Protein AF-T1A020-F1 (afdb_monomer_lite)

pLDDT: mean 88.23, std 11.0, range [55.47, 98.38]

Foldseek 3Di:
DPDPVVVVVLVVVVVVCVVVVHDDLVQLDDDDPCPPVPADPVSLCVPCVNVVNNVRSVVSVVVVVVVVVVD

Structure (mmCIF, N/CA/C/O backbone):
data_AF-T1A020-F1
#
_entry.id   AF-T1A020-F1
#
loop_
_atom_site.group_PDB
_atom_site.id
_atom_site.type_symbol
_atom_site.label_atom_id
_atom_site.label_alt_id
_atom_site.label_comp_id
_atom_site.label_asym_id
_atom_site.label_entity_id
_atom_site.label_seq_id
_atom_site.pdbx_PDB_ins_code
_atom_site.Cartn_x
_atom_site.Cartn_y
_atom_site.Cartn_z
_atom_site.occupancy
_atom_site.B_iso_or_equiv
_atom_site.auth_seq_id
_atom_site.auth_comp_id
_atom_site.auth_asym_id
_atom_site.auth_atom_id
_atom_site.pdbx_PDB_model_num
ATOM 1 N N . ASN A 1 1 ? 9.463 -2.284 -5.433 1.00 55.47 1 ASN A N 1
ATOM 2 C CA . ASN A 1 1 ? 10.819 -2.074 -4.863 1.00 55.47 1 ASN A CA 1
ATOM 3 C C . ASN A 1 1 ? 11.312 -3.348 -4.154 1.00 55.47 1 ASN A C 1
ATOM 5 O O . ASN A 1 1 ? 11.729 -3.270 -3.012 1.00 55.47 1 ASN A O 1
ATOM 9 N N . ALA A 1 2 ? 11.311 -4.510 -4.821 1.00 57.28 2 ALA A N 1
ATOM 10 C CA . ALA A 1 2 ? 11.469 -5.866 -4.255 1.00 57.28 2 ALA A CA 1
ATOM 11 C C . ALA A 1 2 ? 12.820 -6.226 -3.570 1.00 57.28 2 ALA A C 1
ATOM 13 O O . ALA A 1 2 ? 13.173 -7.397 -3.474 1.00 57.28 2 ALA A O 1
ATOM 14 N N . ALA A 1 3 ? 13.603 -5.247 -3.113 1.00 64.44 3 ALA A N 1
ATOM 15 C CA . ALA A 1 3 ? 14.817 -5.498 -2.348 1.00 64.44 3 ALA A CA 1
ATOM 16 C C . ALA A 1 3 ? 14.461 -6.004 -0.936 1.00 64.44 3 ALA A C 1
ATOM 18 O O . ALA A 1 3 ? 13.471 -5.535 -0.372 1.00 64.44 3 ALA A O 1
ATOM 19 N N . PRO A 1 4 ? 15.298 -6.846 -0.303 1.00 68.50 4 PRO A N 1
ATOM 20 C CA . PRO A 1 4 ? 15.071 -7.326 1.067 1.00 68.50 4 PRO A CA 1
ATOM 21 C C . PRO A 1 4 ? 14.789 -6.201 2.078 1.00 68.50 4 PRO A C 1
ATOM 23 O O . PRO A 1 4 ? 13.891 -6.298 2.908 1.00 68.50 4 PRO A O 1
ATOM 26 N N . ARG A 1 5 ? 15.470 -5.054 1.941 1.00 72.25 5 ARG A N 1
ATOM 27 C CA . ARG A 1 5 ? 15.228 -3.867 2.782 1.00 72.25 5 ARG A CA 1
ATOM 28 C C . ARG A 1 5 ? 13.805 -3.304 2.687 1.00 72.25 5 ARG A C 1
ATOM 30 O O . ARG A 1 5 ? 13.342 -2.683 3.634 1.00 72.25 5 ARG A O 1
ATOM 37 N N . ALA A 1 6 ? 13.124 -3.478 1.556 1.00 73.88 6 ALA A N 1
ATOM 38 C CA . ALA A 1 6 ? 11.758 -2.994 1.387 1.00 73.88 6 ALA A CA 1
ATOM 39 C C . ALA A 1 6 ? 10.752 -3.849 2.162 1.00 73.88 6 ALA A C 1
ATOM 41 O O . ALA A 1 6 ? 9.764 -3.309 2.642 1.00 73.88 6 ALA A O 1
ATOM 42 N N . GLN A 1 7 ? 11.032 -5.144 2.349 1.00 77.56 7 GLN A N 1
ATOM 43 C CA . GLN A 1 7 ? 10.227 -6.008 3.217 1.00 77.56 7 GLN A CA 1
ATOM 44 C C . GLN A 1 7 ? 10.345 -5.564 4.679 1.00 77.56 7 GLN A C 1
ATOM 46 O O . GLN A 1 7 ? 9.338 -5.442 5.369 1.00 77.56 7 GLN A O 1
ATOM 51 N N . HIS A 1 8 ? 11.560 -5.237 5.135 1.00 84.31 8 HIS A N 1
ATOM 52 C CA . HIS A 1 8 ? 11.762 -4.689 6.479 1.00 84.31 8 HIS A CA 1
ATOM 53 C C . HIS A 1 8 ? 11.073 -3.328 6.663 1.00 84.31 8 HIS A C 1
ATOM 55 O O . HIS A 1 8 ? 10.488 -3.077 7.713 1.00 84.31 8 HIS A O 1
ATOM 61 N N . ALA A 1 9 ? 11.106 -2.466 5.641 1.00 87.75 9 ALA A N 1
ATOM 62 C CA . ALA A 1 9 ? 10.424 -1.174 5.676 1.00 87.75 9 ALA A CA 1
ATOM 63 C C . ALA A 1 9 ? 8.893 -1.319 5.751 1.00 87.75 9 ALA A C 1
ATOM 65 O O . ALA A 1 9 ? 8.261 -0.633 6.549 1.00 87.75 9 ALA A O 1
ATOM 66 N N . ASP A 1 10 ? 8.307 -2.227 4.964 1.00 90.81 10 ASP A N 1
ATOM 67 C CA . ASP A 1 10 ? 6.866 -2.508 4.996 1.00 90.81 10 ASP A CA 1
ATOM 68 C C . ASP A 1 10 ? 6.430 -3.072 6.356 1.00 90.81 10 ASP A C 1
ATOM 70 O O . ASP A 1 10 ? 5.489 -2.567 6.966 1.00 90.81 10 ASP A O 1
ATOM 74 N N . ALA A 1 11 ? 7.165 -4.053 6.890 1.00 92.25 11 ALA A N 1
ATOM 75 C CA . ALA A 1 11 ? 6.875 -4.637 8.198 1.00 92.25 11 ALA A CA 1
ATOM 76 C C . ALA A 1 11 ? 6.913 -3.590 9.327 1.00 92.25 11 ALA A C 1
ATOM 78 O O . ALA A 1 11 ? 5.994 -3.531 10.143 1.00 92.25 11 ALA A O 1
ATOM 79 N N . ALA A 1 12 ? 7.934 -2.725 9.345 1.00 94.38 12 ALA A N 1
ATOM 80 C CA . ALA A 1 12 ? 8.049 -1.655 10.336 1.00 94.38 12 ALA A CA 1
ATOM 81 C C . ALA A 1 12 ? 6.921 -0.613 10.210 1.00 94.38 12 ALA A C 1
ATOM 83 O O . ALA A 1 12 ? 6.380 -0.151 11.219 1.00 94.38 12 ALA A O 1
ATOM 84 N N . LEU A 1 13 ? 6.532 -0.260 8.980 1.00 94.75 13 LEU A N 1
ATOM 85 C CA . LEU A 1 13 ? 5.422 0.658 8.730 1.00 94.75 13 LEU A CA 1
ATOM 86 C C . LEU A 1 13 ? 4.093 0.072 9.218 1.00 94.75 13 LEU A C 1
ATOM 88 O O . LEU A 1 13 ? 3.346 0.748 9.921 1.00 94.75 13 LEU A O 1
ATOM 92 N N . ARG A 1 14 ? 3.813 -1.193 8.893 1.00 95.81 14 ARG A N 1
ATOM 93 C CA . ARG A 1 14 ? 2.600 -1.896 9.333 1.00 95.81 14 ARG A CA 1
ATOM 94 C C . ARG A 1 14 ? 2.506 -1.959 10.852 1.00 95.81 14 ARG A C 1
ATOM 96 O O . ARG A 1 14 ? 1.435 -1.718 11.400 1.00 95.81 14 ARG A O 1
ATOM 103 N N . GLU A 1 15 ? 3.618 -2.230 11.526 1.00 97.19 15 GLU A N 1
ATOM 104 C CA . GLU A 1 15 ? 3.662 -2.248 12.989 1.00 97.19 15 GLU A CA 1
ATOM 105 C C . GLU A 1 15 ? 3.383 -0.866 13.592 1.00 97.19 15 GLU A C 1
ATOM 107 O O . GLU A 1 15 ? 2.574 -0.729 14.512 1.00 97.19 15 GLU A O 1
ATOM 112 N N . THR A 1 16 ? 3.977 0.181 13.016 1.00 96.94 16 THR A N 1
ATOM 113 C CA . THR A 1 16 ? 3.722 1.570 13.427 1.00 96.94 16 THR A CA 1
ATOM 114 C C . THR A 1 16 ? 2.243 1.926 13.269 1.00 96.94 16 THR A 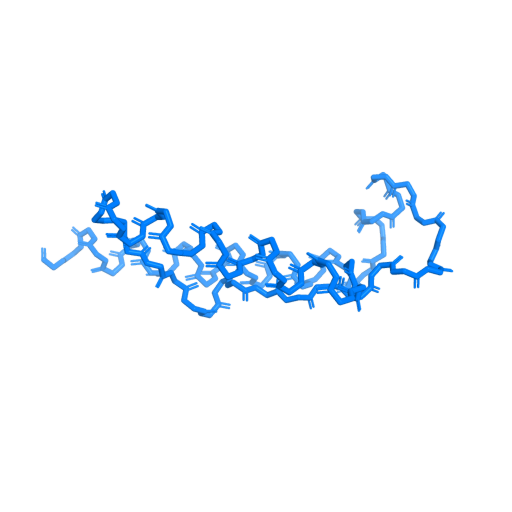C 1
ATOM 116 O O . THR A 1 16 ? 1.620 2.446 14.193 1.00 96.94 16 THR A O 1
ATOM 119 N N . LEU A 1 17 ? 1.646 1.594 12.122 1.00 96.88 17 LEU A N 1
ATOM 120 C CA . LEU A 1 17 ? 0.235 1.856 11.842 1.00 96.88 17 LEU A CA 1
ATOM 121 C C . LEU A 1 17 ? -0.693 1.092 12.798 1.00 96.88 17 LEU A C 1
ATOM 123 O O . LEU A 1 17 ? -1.648 1.675 13.309 1.00 96.88 17 LEU A O 1
ATOM 127 N N . ARG A 1 18 ? -0.390 -0.175 13.107 1.00 95.81 18 ARG A N 1
ATOM 128 C CA . ARG A 1 18 ? -1.127 -0.963 14.112 1.00 95.81 18 ARG A CA 1
ATOM 129 C C . ARG A 1 18 ? -1.024 -0.354 15.505 1.00 95.81 18 ARG A C 1
ATOM 131 O O . ARG A 1 18 ? -2.035 -0.252 16.193 1.00 95.81 18 ARG A O 1
ATOM 138 N N . THR A 1 19 ? 0.163 0.114 15.891 1.00 97.50 19 THR A N 1
ATOM 139 C CA . THR A 1 19 ? 0.378 0.830 17.160 1.00 97.50 19 THR A CA 1
ATOM 140 C C . THR A 1 19 ? -0.485 2.093 17.236 1.00 97.50 19 THR A C 1
ATOM 142 O O . THR A 1 19 ? -1.050 2.405 18.281 1.00 97.50 19 THR A O 1
ATOM 145 N N . MET A 1 20 ? -0.664 2.789 16.109 1.00 97.06 20 MET A N 1
ATOM 146 C CA . MET A 1 20 ? -1.551 3.951 15.979 1.00 97.06 20 MET A CA 1
ATOM 147 C C . MET A 1 20 ? -3.038 3.586 15.811 1.00 97.06 20 MET A C 1
ATOM 149 O O . MET A 1 20 ? -3.849 4.462 15.521 1.00 97.06 20 MET A O 1
ATOM 153 N N . SER A 1 21 ? -3.412 2.314 16.000 1.00 95.19 21 SER A N 1
ATOM 154 C CA . SER A 1 21 ? -4.782 1.803 15.833 1.00 95.19 21 SER A CA 1
ATOM 155 C C . SER A 1 21 ? -5.367 2.011 14.429 1.00 95.19 21 SER A C 1
ATOM 157 O O . SER A 1 21 ? -6.582 2.105 14.261 1.00 95.19 21 SER A O 1
ATOM 159 N N . ALA A 1 22 ? -4.519 2.077 13.400 1.00 95.31 22 ALA A N 1
ATOM 160 C CA . ALA A 1 22 ? -4.978 2.133 12.020 1.00 95.31 22 ALA A CA 1
ATOM 161 C C . ALA A 1 22 ? -5.542 0.777 11.565 1.00 95.31 22 ALA A C 1
ATOM 163 O O . ALA A 1 22 ? -5.021 -0.288 11.906 1.00 95.31 22 ALA A O 1
ATOM 164 N N . VAL A 1 23 ? -6.567 0.822 10.713 1.00 94.50 23 VAL A N 1
ATOM 165 C CA . VAL A 1 23 ? -7.079 -0.356 10.004 1.00 94.50 23 VAL A CA 1
ATOM 166 C C . VAL A 1 23 ? -6.275 -0.537 8.720 1.00 94.50 23 VAL A C 1
ATOM 168 O O . VAL A 1 23 ? -6.357 0.281 7.805 1.00 94.50 23 VAL A O 1
ATOM 171 N N . ILE A 1 24 ? -5.493 -1.614 8.643 1.00 95.81 24 ILE A N 1
ATOM 172 C CA . ILE A 1 24 ? -4.734 -1.946 7.433 1.00 95.81 24 ILE A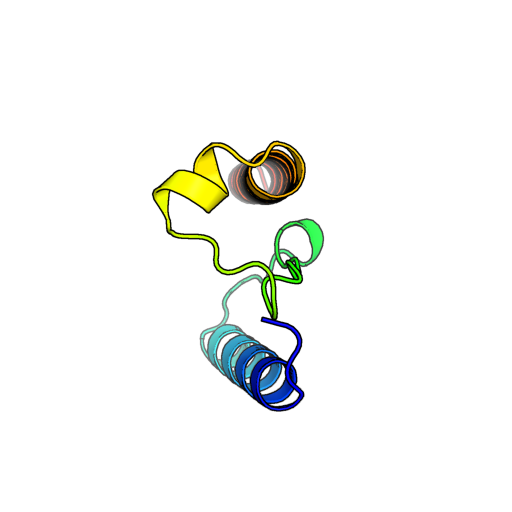 CA 1
ATOM 173 C C . I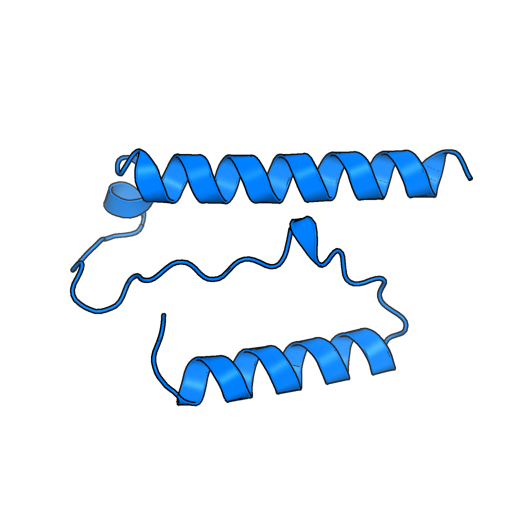LE A 1 24 ? -5.628 -2.721 6.463 1.00 95.81 24 ILE A C 1
ATOM 175 O O . ILE A 1 24 ? -6.128 -3.798 6.783 1.00 95.81 24 ILE A O 1
ATOM 179 N N . VAL A 1 25 ? -5.795 -2.188 5.252 1.00 97.00 25 VAL A N 1
ATOM 180 C CA . VAL A 1 25 ? -6.525 -2.851 4.165 1.00 97.00 25 VAL A CA 1
ATOM 181 C C . VAL A 1 25 ? -5.551 -3.722 3.376 1.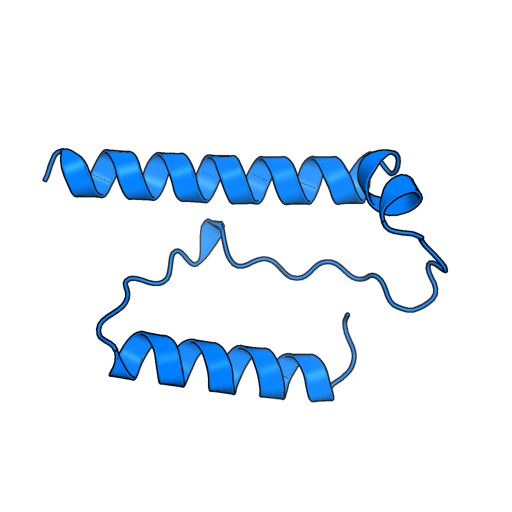00 97.00 25 VAL A C 1
ATOM 183 O O . VAL A 1 25 ? -4.874 -3.250 2.463 1.00 97.00 25 VAL A O 1
ATOM 186 N N . GLU A 1 26 ? -5.467 -5.005 3.731 1.00 95.94 26 GLU A N 1
ATOM 187 C CA . GLU A 1 26 ? -4.495 -5.930 3.125 1.00 95.94 26 GLU A CA 1
ATOM 188 C C . GLU A 1 26 ? -4.658 -6.057 1.604 1.00 95.94 26 GLU A C 1
ATOM 190 O O . GLU A 1 26 ? -3.665 -6.062 0.883 1.00 95.94 26 GLU A O 1
ATOM 195 N N . ALA A 1 27 ? -5.897 -6.052 1.097 1.00 95.88 27 ALA A N 1
ATOM 196 C CA . ALA A 1 27 ? -6.175 -6.102 -0.342 1.00 95.88 27 ALA A CA 1
ATOM 197 C C . ALA A 1 27 ? -5.581 -4.906 -1.114 1.00 95.88 27 ALA A C 1
ATOM 199 O O . ALA A 1 27 ? -5.137 -5.058 -2.246 1.00 95.88 27 ALA A O 1
ATOM 200 N N . ALA A 1 28 ? -5.502 -3.733 -0.478 1.00 96.94 28 ALA A N 1
ATOM 201 C CA . ALA A 1 28 ? -4.913 -2.529 -1.061 1.00 96.94 28 ALA A CA 1
ATOM 202 C C . ALA A 1 28 ? -3.393 -2.412 -0.820 1.00 96.94 28 ALA A C 1
ATOM 204 O O . ALA A 1 28 ? -2.747 -1.509 -1.351 1.00 96.94 28 ALA A O 1
ATOM 205 N N . SER A 1 29 ? -2.801 -3.305 -0.020 1.00 95.69 29 SER A N 1
ATOM 206 C CA . SER A 1 29 ? -1.395 -3.242 0.397 1.00 95.69 29 SER A CA 1
ATOM 207 C C . SER A 1 29 ? -0.517 -4.121 -0.498 1.00 95.69 29 SER A C 1
ATOM 209 O O . SER A 1 29 ? -0.078 -5.203 -0.110 1.00 95.69 29 SER A O 1
ATOM 211 N N . ILE A 1 30 ? -0.288 -3.664 -1.729 1.00 93.56 30 ILE A N 1
ATOM 212 C CA . ILE A 1 30 ? 0.362 -4.453 -2.786 1.00 93.56 30 ILE A CA 1
ATOM 213 C C . ILE A 1 30 ? 1.870 -4.194 -2.914 1.00 93.56 30 ILE A C 1
ATOM 215 O O . ILE A 1 30 ? 2.370 -3.109 -2.620 1.00 93.56 30 ILE A O 1
ATOM 219 N N . SER A 1 31 ? 2.599 -5.176 -3.455 1.00 90.88 31 SER A N 1
ATOM 220 C CA . SER A 1 31 ? 3.997 -5.007 -3.866 1.00 90.88 31 SER A CA 1
ATOM 221 C C . SER A 1 31 ? 4.105 -4.890 -5.383 1.00 90.88 31 SER A C 1
ATOM 223 O O . SER A 1 31 ? 3.697 -5.794 -6.110 1.00 90.88 31 SER A O 1
ATOM 225 N N . ILE A 1 32 ? 4.695 -3.794 -5.867 1.00 88.31 32 ILE A N 1
ATOM 226 C CA . ILE A 1 32 ? 4.980 -3.597 -7.294 1.00 88.31 32 ILE A CA 1
ATOM 227 C C . ILE A 1 32 ? 6.492 -3.772 -7.536 1.00 88.31 32 ILE A C 1
ATOM 229 O O . ILE A 1 32 ? 7.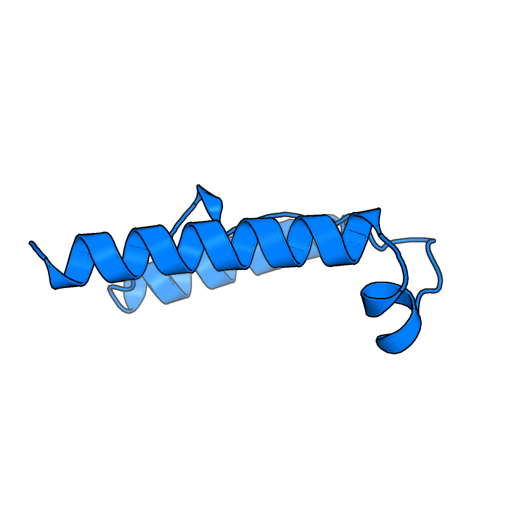311 -3.020 -6.979 1.00 88.31 32 ILE A O 1
ATOM 233 N N . PRO A 1 33 ? 6.922 -4.752 -8.351 1.00 84.31 33 PRO A N 1
ATOM 234 C CA . PRO A 1 33 ? 8.333 -4.974 -8.646 1.00 84.31 33 PRO A CA 1
ATOM 235 C C . PRO A 1 33 ? 8.856 -3.925 -9.640 1.00 84.31 33 PRO A C 1
ATOM 237 O O . PRO A 1 33 ? 8.758 -4.079 -10.847 1.00 84.31 33 PRO A O 1
ATOM 240 N N . LEU A 1 34 ? 9.428 -2.840 -9.111 1.00 81.31 34 LEU A N 1
ATOM 241 C CA . LEU A 1 34 ? 9.997 -1.735 -9.906 1.00 81.31 34 LEU A CA 1
ATOM 242 C C . LEU A 1 34 ? 11.524 -1.813 -10.107 1.00 81.31 34 LEU A C 1
ATOM 244 O O . LEU A 1 34 ? 12.099 -0.997 -10.823 1.00 81.31 34 LEU A O 1
ATOM 248 N N . LEU A 1 35 ? 12.211 -2.749 -9.440 1.00 71.62 35 LEU A N 1
ATOM 249 C CA . LEU A 1 35 ? 13.672 -2.871 -9.543 1.00 71.62 35 LEU A CA 1
ATOM 250 C C . LEU A 1 35 ? 14.069 -3.304 -10.957 1.00 71.62 35 LEU A C 1
ATOM 252 O O . LEU A 1 35 ? 13.531 -4.276 -11.471 1.00 71.62 35 LEU A O 1
ATOM 256 N N . GLY A 1 36 ? 15.015 -2.582 -11.561 1.00 70.19 36 GLY A N 1
ATOM 257 C CA . GLY A 1 36 ? 15.497 -2.842 -12.922 1.00 70.19 36 GLY A CA 1
ATOM 258 C C . GLY A 1 36 ? 14.633 -2.249 -14.039 1.00 70.19 36 GLY A C 1
ATOM 259 O O . GLY A 1 36 ? 15.038 -2.310 -15.193 1.00 70.19 36 GLY A O 1
ATOM 260 N N . ALA A 1 37 ? 13.486 -1.638 -13.721 1.00 68.75 37 ALA A N 1
ATOM 261 C CA . ALA A 1 37 ? 12.574 -1.103 -14.731 1.00 68.75 37 ALA A CA 1
ATOM 262 C C . ALA A 1 37 ? 12.978 0.291 -15.264 1.00 68.75 37 ALA A C 1
ATOM 264 O O . ALA A 1 37 ? 12.445 0.710 -16.285 1.00 68.75 37 ALA A O 1
ATOM 265 N N . ASN A 1 38 ? 13.899 1.008 -14.593 1.00 73.94 38 ASN A N 1
ATOM 266 C CA . ASN A 1 38 ? 14.314 2.392 -14.916 1.00 73.94 38 ASN A CA 1
ATOM 267 C C . ASN A 1 38 ? 13.133 3.334 -15.231 1.00 73.94 38 ASN A C 1
ATOM 269 O O . ASN A 1 38 ? 13.232 4.223 -16.074 1.00 73.94 38 ASN A O 1
ATOM 273 N N . LEU A 1 39 ? 11.998 3.123 -14.561 1.00 80.00 39 LEU A N 1
ATOM 274 C CA . LEU A 1 39 ? 10.792 3.909 -14.780 1.00 80.00 39 LEU A CA 1
ATOM 275 C C . LEU A 1 39 ? 10.877 5.220 -14.003 1.00 80.00 39 LEU A C 1
ATOM 277 O O . LEU A 1 39 ? 11.206 5.232 -12.817 1.00 80.00 39 LEU A O 1
ATOM 281 N N . THR A 1 40 ? 10.544 6.311 -14.684 1.00 86.19 40 THR A N 1
ATOM 282 C CA . THR A 1 40 ? 10.200 7.586 -14.052 1.00 86.19 40 THR A CA 1
ATOM 283 C C . THR A 1 40 ? 8.762 7.534 -13.536 1.00 86.19 40 THR A C 1
ATOM 285 O O . THR A 1 40 ? 8.000 6.641 -13.910 1.00 86.19 40 THR A O 1
ATOM 288 N N . ASP A 1 41 ? 8.351 8.517 -12.738 1.00 81.81 41 ASP A N 1
ATOM 289 C CA . ASP A 1 41 ? 6.965 8.621 -12.258 1.00 81.81 41 ASP A CA 1
ATOM 290 C C . ASP A 1 41 ? 5.957 8.669 -13.422 1.00 81.81 41 ASP A C 1
ATOM 292 O O . ASP A 1 41 ? 4.935 7.982 -13.400 1.00 81.81 41 ASP A O 1
ATOM 296 N N . ALA A 1 42 ? 6.282 9.411 -14.488 1.00 84.56 42 ALA A N 1
ATOM 297 C CA . ALA A 1 42 ? 5.496 9.423 -15.723 1.00 84.56 42 ALA A CA 1
ATOM 298 C C . ALA A 1 42 ? 5.479 8.038 -16.395 1.00 84.56 42 ALA A C 1
ATOM 300 O O . ALA A 1 42 ? 4.417 7.534 -16.755 1.00 84.56 42 ALA A O 1
ATOM 301 N N . GLY A 1 43 ? 6.634 7.365 -16.459 1.00 85.06 43 GLY A N 1
ATOM 302 C CA . GLY A 1 43 ? 6.735 6.000 -16.976 1.00 85.06 43 GLY A CA 1
ATOM 303 C C . GLY A 1 43 ? 5.920 4.981 -16.170 1.00 85.06 43 GLY A C 1
ATOM 304 O O . GLY A 1 43 ? 5.377 4.038 -16.740 1.00 85.06 43 GLY A O 1
ATOM 305 N N . MET A 1 44 ? 5.767 5.175 -14.858 1.00 84.50 44 MET A N 1
ATOM 306 C CA . MET A 1 44 ? 4.889 4.349 -14.024 1.00 84.50 44 MET A CA 1
ATOM 307 C C . MET A 1 44 ? 3.404 4.576 -14.327 1.00 84.50 44 MET A C 1
ATOM 309 O O . MET A 1 44 ? 2.625 3.624 -14.288 1.00 84.50 44 MET A O 1
ATOM 313 N N . ALA A 1 45 ? 3.004 5.813 -14.628 1.00 86.94 45 ALA A N 1
ATOM 314 C CA . ALA A 1 45 ? 1.625 6.131 -14.994 1.00 86.94 45 ALA A CA 1
ATOM 315 C C . ALA A 1 45 ? 1.245 5.560 -16.373 1.00 86.94 45 ALA A C 1
ATOM 317 O O . ALA A 1 45 ? 0.121 5.090 -16.561 1.00 86.94 45 ALA A O 1
ATOM 318 N N . GLU A 1 46 ? 2.187 5.561 -17.315 1.00 88.25 46 GLU A N 1
ATOM 319 C CA . GLU A 1 46 ? 1.995 5.051 -18.677 1.00 88.25 46 GLU A CA 1
ATOM 320 C C . GLU A 1 46 ? 2.093 3.520 -18.763 1.00 88.25 46 GLU A C 1
ATOM 322 O O . GLU A 1 46 ? 1.411 2.894 -19.577 1.00 88.25 46 GLU A O 1
ATOM 327 N N . ALA A 1 47 ? 2.890 2.886 -17.898 1.00 89.62 47 ALA A N 1
ATOM 328 C CA . ALA A 1 47 ? 3.008 1.434 -17.849 1.00 89.62 47 ALA A CA 1
ATOM 329 C C . ALA A 1 47 ? 1.696 0.792 -17.368 1.00 89.62 47 ALA A C 1
ATOM 331 O O . ALA A 1 47 ? 1.395 0.786 -16.174 1.00 89.62 47 ALA A O 1
ATOM 332 N N . ALA A 1 48 ? 0.937 0.194 -18.292 1.00 89.38 48 ALA A N 1
ATOM 333 C CA . ALA A 1 48 ? -0.381 -0.395 -18.025 1.00 89.38 48 ALA A CA 1
ATOM 334 C C . ALA A 1 48 ? -0.393 -1.410 -16.865 1.00 89.38 48 ALA A C 1
ATOM 336 O O . ALA A 1 48 ? -1.368 -1.491 -16.120 1.00 89.38 48 ALA A O 1
ATOM 337 N N . SER A 1 49 ? 0.692 -2.166 -16.682 1.00 89.94 49 SER A N 1
ATOM 338 C CA . SER A 1 49 ? 0.835 -3.107 -15.566 1.00 89.94 49 SER A CA 1
ATOM 339 C C . SER A 1 49 ? 0.933 -2.399 -14.212 1.00 89.94 49 SER A C 1
ATOM 341 O O . SER A 1 49 ? 0.291 -2.815 -13.249 1.00 89.94 49 SER A O 1
ATOM 343 N N . VAL A 1 50 ? 1.702 -1.312 -14.134 1.00 91.50 50 VAL A N 1
ATOM 344 C CA . VAL A 1 50 ? 1.905 -0.534 -12.906 1.00 91.50 50 VAL A CA 1
ATOM 345 C C . VAL A 1 50 ? 0.669 0.305 -12.604 1.00 91.50 50 VAL A C 1
ATOM 347 O O . VAL A 1 50 ? 0.129 0.231 -11.501 1.00 91.50 50 VAL A O 1
ATOM 350 N N . SER A 1 51 ? 0.174 1.058 -13.585 1.00 93.25 51 SER A N 1
ATOM 351 C CA . SER A 1 51 ? -1.004 1.905 -13.411 1.00 93.25 51 SER A CA 1
ATOM 352 C C . SER A 1 51 ? -2.269 1.085 -13.144 1.00 93.25 51 SER A C 1
ATOM 354 O O . SER A 1 51 ? -3.078 1.475 -12.301 1.00 93.25 51 SER A O 1
ATOM 356 N 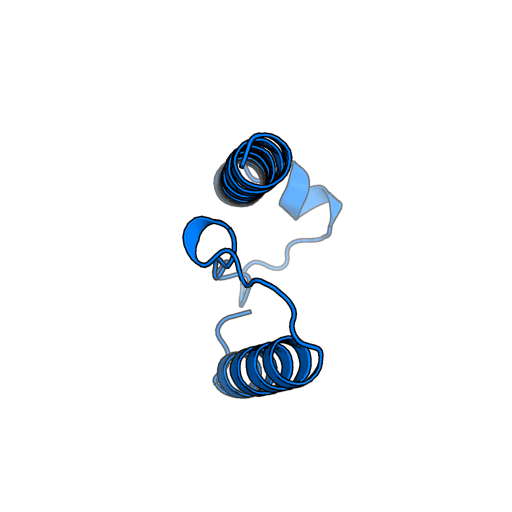N . GLY A 1 52 ? -2.414 -0.085 -13.773 1.00 94.88 52 GLY A N 1
ATOM 357 C CA . GLY A 1 52 ? -3.478 -1.043 -13.478 1.00 94.88 52 GLY A CA 1
ATOM 358 C C . GLY A 1 52 ? -3.423 -1.562 -12.039 1.00 94.88 52 GLY A C 1
ATOM 359 O O . GLY A 1 52 ? -4.439 -1.533 -11.344 1.00 94.88 52 GLY A O 1
ATOM 360 N N . ALA A 1 53 ? -2.239 -1.958 -11.558 1.00 95.06 53 ALA A N 1
ATOM 361 C CA . ALA A 1 53 ? -2.055 -2.418 -10.180 1.00 95.06 53 ALA A CA 1
ATOM 362 C C . ALA A 1 53 ? -2.390 -1.324 -9.149 1.00 95.06 53 ALA A C 1
ATOM 364 O O . ALA A 1 53 ? -3.111 -1.583 -8.187 1.00 95.06 53 ALA A O 1
ATOM 365 N N . ILE A 1 54 ? -1.940 -0.084 -9.381 1.00 94.44 54 ILE A N 1
ATOM 366 C CA . ILE A 1 54 ? -2.251 1.063 -8.512 1.00 94.44 54 ILE A CA 1
ATOM 367 C C . ILE A 1 54 ? -3.761 1.332 -8.488 1.00 94.44 54 ILE A C 1
ATOM 369 O O . ILE A 1 54 ? -4.341 1.499 -7.417 1.00 94.44 54 ILE A O 1
ATOM 373 N N . ARG A 1 55 ? -4.423 1.340 -9.653 1.00 96.62 55 ARG A N 1
ATOM 374 C CA . ARG A 1 55 ? -5.882 1.532 -9.735 1.00 96.62 55 ARG A CA 1
ATOM 375 C C . ARG A 1 55 ? -6.647 0.436 -8.995 1.00 96.62 55 ARG A C 1
ATOM 377 O O . ARG A 1 55 ? -7.620 0.753 -8.316 1.00 96.62 55 ARG A O 1
ATOM 384 N N . GLY A 1 56 ? -6.202 -0.817 -9.098 1.00 97.81 56 GLY A N 1
ATOM 385 C CA . GLY A 1 56 ? -6.768 -1.941 -8.348 1.00 97.81 56 GLY A CA 1
ATOM 386 C C . GLY A 1 56 ? -6.694 -1.717 -6.838 1.00 97.81 56 GLY A C 1
ATOM 387 O O . GLY A 1 56 ? -7.727 -1.717 -6.173 1.00 97.81 56 GLY A O 1
ATOM 388 N N . ALA A 1 57 ? -5.502 -1.402 -6.324 1.00 97.88 57 ALA A N 1
ATOM 389 C CA . ALA A 1 57 ? -5.294 -1.132 -4.902 1.00 97.88 57 ALA A CA 1
ATOM 390 C C . ALA A 1 57 ? -6.137 0.050 -4.386 1.00 97.88 57 ALA A C 1
ATOM 392 O O . ALA A 1 57 ? -6.723 -0.025 -3.308 1.00 97.88 57 ALA A O 1
ATOM 393 N N . LEU A 1 58 ? -6.257 1.129 -5.168 1.00 97.75 58 LEU A N 1
ATOM 394 C CA . LEU A 1 58 ? -7.114 2.267 -4.815 1.00 97.75 58 LEU A CA 1
ATOM 395 C C . LEU A 1 58 ? -8.600 1.885 -4.778 1.00 97.75 58 LEU A C 1
ATOM 397 O O . LEU A 1 58 ? -9.320 2.331 -3.886 1.00 97.75 58 LEU A O 1
ATOM 401 N N . ALA A 1 59 ? -9.063 1.047 -5.709 1.00 98.38 59 ALA A N 1
ATOM 402 C CA . ALA A 1 59 ? -10.435 0.547 -5.702 1.00 98.38 59 ALA A CA 1
ATOM 403 C C . ALA A 1 59 ? -10.704 -0.375 -4.499 1.00 98.38 59 ALA A C 1
ATOM 405 O O . ALA A 1 59 ? -11.784 -0.314 -3.909 1.00 98.38 59 ALA A O 1
ATOM 406 N N . ASP A 1 60 ? -9.729 -1.204 -4.110 1.00 98.31 60 ASP A N 1
ATOM 407 C CA . ASP A 1 60 ? -9.807 -2.037 -2.905 1.00 98.31 60 ASP A CA 1
ATOM 408 C C . ASP A 1 60 ? -9.886 -1.184 -1.634 1.00 98.31 60 ASP A C 1
ATOM 410 O O . ASP A 1 60 ? -10.735 -1.430 -0.774 1.00 98.31 60 ASP A O 1
ATOM 414 N N . LEU A 1 61 ? -9.072 -0.128 -1.549 1.00 97.81 61 LEU A N 1
ATOM 415 C CA . LEU A 1 61 ? -9.109 0.825 -0.443 1.00 97.81 61 LEU A CA 1
ATOM 416 C C . LEU A 1 61 ? -10.449 1.565 -0.377 1.00 97.81 61 LEU A C 1
ATOM 418 O O . LEU A 1 61 ? -11.050 1.645 0.692 1.00 97.81 61 LEU A O 1
ATOM 422 N N . GLN A 1 62 ? -10.945 2.069 -1.511 1.00 98.06 62 GLN A N 1
ATOM 423 C CA . GLN A 1 62 ? -12.238 2.752 -1.584 1.00 98.06 62 GLN A CA 1
ATOM 424 C C . GLN A 1 62 ? -13.367 1.852 -1.075 1.00 98.06 62 GLN A C 1
ATOM 426 O O . GLN A 1 62 ? -14.184 2.288 -0.266 1.00 98.06 62 GLN A O 1
ATOM 431 N N . ARG A 1 63 ? -13.405 0.589 -1.520 1.00 97.69 63 ARG A N 1
ATOM 432 C CA . ARG A 1 63 ? -14.408 -0.384 -1.066 1.00 97.69 63 ARG A CA 1
ATOM 433 C C . ARG A 1 63 ? -14.334 -0.617 0.441 1.00 97.69 63 ARG A C 1
ATOM 435 O O . ARG A 1 63 ? -15.375 -0.633 1.091 1.00 97.69 63 ARG A O 1
ATOM 442 N N . ALA A 1 64 ? -13.131 -0.744 0.998 1.00 97.00 64 ALA A N 1
ATOM 443 C CA . ALA A 1 64 ? -12.945 -0.916 2.436 1.00 97.00 64 ALA A CA 1
ATOM 444 C C . ALA A 1 64 ? -13.403 0.313 3.240 1.00 97.00 64 ALA A C 1
ATOM 446 O O . ALA A 1 64 ? -14.111 0.160 4.230 1.00 97.00 64 ALA A O 1
ATOM 447 N N . VAL A 1 65 ? -13.061 1.527 2.796 1.00 96.38 65 VAL A N 1
ATOM 448 C CA . VAL A 1 65 ? -13.487 2.772 3.459 1.00 96.38 65 VAL A CA 1
ATOM 449 C C . VAL A 1 65 ? -15.008 2.906 3.448 1.00 96.38 65 VAL A C 1
ATOM 451 O O . VAL A 1 65 ? -15.601 3.148 4.495 1.00 96.38 65 VAL A O 1
ATOM 454 N N . LEU A 1 66 ? -15.652 2.678 2.300 1.00 96.69 66 LEU A N 1
ATOM 455 C CA . LEU A 1 66 ? -17.112 2.735 2.199 1.00 96.69 66 LEU A CA 1
ATOM 456 C C . LEU A 1 66 ? -17.792 1.697 3.102 1.00 96.69 66 LEU A C 1
ATOM 458 O O . LEU A 1 66 ? -18.795 2.011 3.736 1.00 96.69 66 LEU A O 1
ATOM 462 N N . ALA A 1 67 ? -17.239 0.485 3.199 1.00 94.19 67 ALA A N 1
ATOM 463 C CA . ALA A 1 67 ? -17.759 -0.547 4.094 1.00 94.19 67 ALA A CA 1
ATOM 464 C C . ALA A 1 67 ? -17.650 -0.148 5.577 1.00 94.19 67 ALA A C 1
ATOM 466 O O . ALA A 1 67 ? -18.569 -0.418 6.342 1.00 94.19 67 ALA A O 1
ATOM 467 N N . LEU A 1 68 ? -16.565 0.528 5.973 1.00 90.25 68 LEU A N 1
ATOM 468 C CA . LEU A 1 68 ? -16.367 1.020 7.342 1.00 90.25 68 LEU A CA 1
ATOM 469 C C . LEU A 1 68 ? -17.286 2.197 7.696 1.00 90.25 68 LEU A C 1
ATOM 471 O O . LEU A 1 68 ? -17.646 2.355 8.854 1.00 90.25 68 LEU A O 1
ATOM 475 N N . GLN A 1 69 ? -17.662 3.029 6.723 1.00 87.12 69 GLN A N 1
ATOM 476 C CA . GLN A 1 69 ? -18.565 4.167 6.945 1.00 87.12 69 GLN A CA 1
ATOM 477 C C . GLN A 1 69 ? -20.040 3.762 7.079 1.00 87.12 69 GLN A C 1
ATOM 479 O O . GLN A 1 69 ? -20.852 4.567 7.532 1.00 87.12 69 GLN A O 1
ATOM 484 N N . LEU A 1 70 ? -20.391 2.554 6.635 1.00 74.06 70 LEU A N 1
ATOM 485 C CA . LEU A 1 70 ? -21.750 2.007 6.668 1.00 74.06 70 LEU A CA 1
ATOM 486 C C . LEU A 1 70 ? -21.990 1.055 7.854 1.00 74.06 70 LEU A C 1
ATOM 488 O O . LEU A 1 70 ? -23.105 0.547 7.986 1.00 74.06 70 LEU A O 1
ATOM 492 N N . GLY A 1 71 ? -20.959 0.780 8.659 1.00 56.72 71 GLY A N 1
ATOM 493 C CA . GLY A 1 71 ? -21.002 -0.121 9.816 1.00 56.72 71 GLY A CA 1
ATOM 494 C C . GLY A 1 71 ? -20.953 0.582 11.164 1.00 56.72 71 GLY A C 1
ATOM 495 O O . GLY A 1 71 ? -21.014 1.831 11.205 1.00 56.72 71 GLY A O 1
#

Sequence (71 aa):
NAAPRAQHADAALRETLRTMSAVIVEAASISIPLLGANLTDAGMAEAASVSGAIRGALADLQRAVLALQLG

Radius of gyration: 14.32 Å; chains: 1; bounding box: 37×17×36 Å

Secondary structure (DSSP, 8-state):
--SHHHHHHHHHHHHHHHHTT----GGG------TT----HHHHHH-HHHHHHHHHHHHHHHHHHHHHHT-

Organism: NCBI:txid410659